Protein AF-A0A7T8HJ85-F1 (afdb_monomer)

Nearest PDB structures (foldseek):
  6ea4-assembly2_B  TM=9.125E-01  e=1.636E-05  Homo sapiens
  8sw1-assembly1_A  TM=9.032E-01  e=2.026E-05  Homo sapiens
  6ea4-assembly1_A  TM=9.152E-01  e=2.946E-05  Homo sapiens
  7sh0-assembly2_B  TM=9.091E-01  e=4.059E-05  Homo sapiens
  5mj6-assembly2_B  TM=8.905E-01  e=1.719E-04  Homo sapiens

Structure (mmCIF, N/CA/C/O backbone):
data_AF-A0A7T8HJ85-F1
#
_entry.id   AF-A0A7T8HJ85-F1
#
loop_
_atom_site.group_PDB
_atom_site.id
_atom_site.type_symbol
_atom_site.label_atom_id
_atom_site.label_alt_id
_atom_site.label_comp_id
_atom_site.label_asym_id
_atom_site.label_entity_id
_atom_site.label_seq_id
_atom_site.pdbx_PDB_ins_code
_atom_site.Cartn_x
_atom_site.Cartn_y
_atom_site.Cartn_z
_atom_site.occupancy
_atom_site.B_iso_or_equiv
_atom_site.auth_seq_id
_atom_site.auth_comp_id
_atom_site.auth_asym_id
_atom_site.auth_atom_id
_atom_site.pdbx_PDB_model_num
ATOM 1 N N . MET A 1 1 ? -28.925 7.266 -1.919 1.00 29.64 1 MET A N 1
ATOM 2 C CA . MET A 1 1 ? -28.363 8.496 -1.318 1.00 29.64 1 MET A CA 1
ATOM 3 C C . MET A 1 1 ? -28.698 9.655 -2.245 1.00 29.64 1 MET A C 1
ATOM 5 O O . MET A 1 1 ? -28.564 9.497 -3.452 1.00 29.64 1 MET A O 1
ATOM 9 N N . THR A 1 2 ? -29.260 10.729 -1.699 1.00 23.94 2 THR A N 1
ATOM 10 C CA . THR A 1 2 ? -30.048 11.740 -2.423 1.00 23.94 2 THR A CA 1
ATOM 11 C C . THR A 1 2 ? -29.195 12.643 -3.320 1.00 23.94 2 THR A C 1
ATOM 13 O O . THR A 1 2 ? -28.145 13.130 -2.911 1.00 23.94 2 THR A O 1
ATOM 16 N N . ILE A 1 3 ? -29.665 12.848 -4.554 1.00 38.41 3 ILE A N 1
ATOM 17 C CA . ILE A 1 3 ? -28.993 13.583 -5.632 1.00 38.41 3 ILE A CA 1
ATOM 18 C C . ILE A 1 3 ? -29.326 15.074 -5.521 1.00 38.41 3 ILE A C 1
ATOM 20 O O . ILE A 1 3 ? -30.497 15.445 -5.567 1.00 38.41 3 ILE A O 1
ATOM 24 N N . ASN A 1 4 ? -28.306 15.933 -5.452 1.00 29.78 4 ASN A N 1
ATOM 25 C CA . ASN A 1 4 ? -28.475 17.373 -5.638 1.00 29.78 4 ASN A CA 1
ATOM 26 C C . ASN A 1 4 ? -28.188 17.726 -7.109 1.00 29.78 4 ASN A C 1
ATOM 28 O O . ASN A 1 4 ? -27.043 17.915 -7.518 1.00 29.78 4 ASN A O 1
ATOM 32 N N . ASN A 1 5 ? -29.243 17.730 -7.925 1.00 40.91 5 ASN A N 1
ATOM 33 C CA . ASN A 1 5 ? -29.194 18.071 -9.344 1.00 40.91 5 ASN A CA 1
ATOM 34 C C . ASN A 1 5 ? -29.269 19.588 -9.516 1.00 40.91 5 ASN A C 1
ATOM 36 O O . ASN A 1 5 ? -30.355 20.143 -9.666 1.00 40.91 5 ASN A O 1
ATOM 40 N N . ASN A 1 6 ? -28.126 20.271 -9.551 1.00 38.78 6 ASN A N 1
ATOM 41 C CA . ASN A 1 6 ? -28.089 21.584 -10.184 1.00 38.78 6 ASN A CA 1
ATOM 42 C C . ASN A 1 6 ? -26.688 21.962 -10.666 1.00 38.78 6 ASN A C 1
ATOM 44 O O . ASN A 1 6 ? -25.830 22.329 -9.867 1.00 38.78 6 ASN A O 1
ATOM 48 N N . LYS A 1 7 ? -26.507 21.894 -11.994 1.00 36.78 7 LYS A N 1
ATOM 49 C CA . LYS A 1 7 ? -25.835 22.878 -12.871 1.00 36.78 7 LYS A CA 1
ATOM 50 C C . LYS A 1 7 ? -25.247 22.191 -14.110 1.00 36.7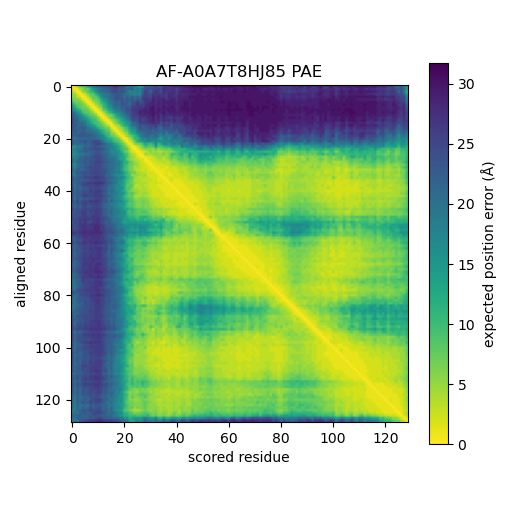8 7 LYS A C 1
ATOM 52 O O . LYS A 1 7 ? -24.082 21.815 -14.158 1.00 36.78 7 LYS A O 1
ATOM 57 N N . ARG A 1 8 ? -26.055 22.117 -15.172 1.00 43.53 8 ARG A N 1
ATOM 58 C CA . ARG A 1 8 ? -25.546 22.267 -16.543 1.00 43.53 8 ARG A CA 1
ATOM 59 C C . ARG A 1 8 ? -25.561 23.761 -16.857 1.00 43.53 8 ARG A C 1
ATOM 61 O O . ARG A 1 8 ? -26.641 24.341 -16.808 1.00 43.53 8 ARG A O 1
ATOM 68 N N . LYS A 1 9 ? -24.409 24.346 -17.206 1.00 36.19 9 LYS A N 1
ATOM 69 C CA . LYS A 1 9 ? -24.206 25.184 -18.408 1.00 36.19 9 LYS A CA 1
ATOM 70 C C . LYS A 1 9 ? -22.836 25.886 -18.411 1.00 36.19 9 LYS A C 1
ATOM 72 O O . LYS A 1 9 ? -22.441 26.486 -17.422 1.00 36.19 9 LYS A O 1
ATOM 77 N N . ASN A 1 10 ? -22.246 25.865 -19.610 1.00 29.30 10 ASN A N 1
ATOM 78 C CA . ASN A 1 10 ? -21.308 26.821 -20.213 1.00 29.30 10 ASN A CA 1
ATOM 79 C C . ASN A 1 10 ? -19.798 26.690 -19.935 1.00 29.30 10 ASN A C 1
ATOM 81 O O . ASN A 1 10 ? -19.301 27.070 -18.888 1.00 29.30 10 ASN A O 1
ATOM 85 N N . GLY A 1 11 ? -19.089 26.225 -20.976 1.00 33.66 11 GLY A N 1
ATOM 86 C CA . GLY A 1 11 ? -18.119 27.036 -21.727 1.00 33.66 11 GLY A CA 1
ATOM 87 C C . GLY A 1 11 ? -16.810 27.454 -21.049 1.00 33.66 11 GLY A C 1
ATOM 88 O O . GLY A 1 11 ? -16.814 28.270 -20.141 1.00 33.66 11 GLY A O 1
ATOM 89 N N . GLY A 1 12 ? -15.687 27.027 -21.639 1.00 32.06 12 GLY A N 1
ATOM 90 C CA . GLY A 1 12 ? -14.398 27.720 -21.518 1.00 32.06 12 GLY A CA 1
ATOM 91 C C . GLY A 1 12 ? -13.334 26.988 -20.697 1.00 32.06 12 GLY A C 1
ATOM 92 O O . GLY A 1 12 ? -13.484 26.792 -19.501 1.00 32.06 12 GLY A O 1
ATOM 93 N N . LYS A 1 13 ? -12.260 26.589 -21.394 1.00 45.84 13 LYS A N 1
ATOM 94 C CA . LYS A 1 13 ? -10.917 26.182 -20.925 1.00 45.84 13 LYS A CA 1
ATOM 95 C C . LYS A 1 13 ? -10.670 26.242 -19.407 1.00 45.84 13 LYS A C 1
ATOM 97 O O . LYS A 1 13 ? -10.492 27.337 -18.894 1.00 45.84 13 LYS A O 1
ATOM 102 N N . LEU A 1 14 ? -10.475 25.094 -18.744 1.00 36.72 14 LEU A N 1
ATOM 103 C CA . LEU A 1 14 ? -9.824 25.042 -17.424 1.00 36.72 14 LEU A CA 1
ATOM 104 C C . LEU A 1 14 ? -8.994 23.750 -17.230 1.00 36.72 14 LEU A C 1
ATOM 106 O O . LEU A 1 14 ? -9.535 22.649 -17.149 1.00 36.72 14 LEU A O 1
ATOM 110 N N . ASN A 1 15 ? -7.671 23.953 -17.207 1.00 34.47 15 ASN A N 1
ATOM 111 C CA . ASN A 1 15 ? -6.602 23.297 -16.437 1.00 34.47 15 ASN A CA 1
ATOM 112 C C . ASN A 1 15 ? -6.592 21.759 -16.311 1.00 34.47 15 ASN A C 1
ATOM 114 O O . ASN A 1 15 ? -7.282 21.159 -15.490 1.00 34.47 15 ASN A O 1
ATOM 118 N N . LEU A 1 16 ? -5.672 21.125 -17.054 1.00 38.50 16 LEU A N 1
ATOM 119 C CA . LEU A 1 16 ? -5.347 19.692 -16.964 1.00 38.50 16 LEU A CA 1
ATOM 120 C C . LEU A 1 16 ? -4.684 19.264 -15.630 1.00 38.50 16 LEU A C 1
ATOM 122 O O . LEU A 1 16 ? -4.481 18.069 -15.429 1.00 38.50 16 LEU A O 1
ATOM 126 N N . GLY A 1 17 ? -4.362 20.194 -14.724 1.00 39.16 17 GLY A N 1
ATOM 127 C CA . GLY A 1 17 ? -3.613 19.911 -13.490 1.00 39.16 17 GLY A CA 1
ATOM 128 C C . GLY A 1 17 ? -4.441 19.440 -12.286 1.00 39.16 17 GLY A C 1
ATOM 129 O O . GLY A 1 17 ? -3.901 18.782 -11.407 1.00 39.16 17 GLY A O 1
ATOM 130 N N . GLU A 1 18 ? -5.749 19.715 -12.237 1.00 34.38 18 GLU A N 1
ATOM 131 C CA . GLU A 1 18 ? -6.534 19.559 -10.992 1.00 34.38 18 GLU A CA 1
ATOM 132 C C . GLU A 1 18 ? -7.504 18.363 -10.993 1.00 34.38 18 GLU A C 1
ATOM 134 O O . GLU A 1 18 ? -8.115 18.040 -9.976 1.00 34.38 18 GLU A O 1
ATOM 139 N N . ARG A 1 19 ? -7.656 17.652 -12.119 1.00 34.09 19 ARG A N 1
ATOM 140 C CA . ARG A 1 19 ? -8.723 16.643 -12.282 1.00 34.09 19 ARG A CA 1
ATOM 141 C C . ARG A 1 19 ? -8.429 15.244 -11.736 1.00 34.09 19 ARG A C 1
ATOM 143 O O . ARG A 1 19 ? -9.341 14.423 -11.723 1.00 34.09 19 ARG A O 1
ATOM 150 N N . ARG A 1 20 ? -7.205 14.933 -11.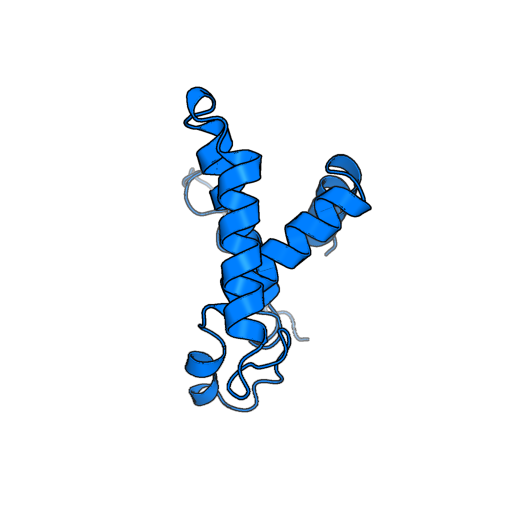297 1.00 38.84 20 ARG A N 1
ATOM 151 C CA . ARG A 1 20 ? -6.873 13.565 -10.840 1.00 38.84 20 ARG A CA 1
ATOM 152 C C . ARG A 1 20 ? -7.004 13.338 -9.337 1.00 38.84 20 ARG A C 1
ATOM 154 O O . ARG A 1 20 ? -7.191 12.197 -8.940 1.00 38.84 20 ARG A O 1
ATOM 161 N N . SER A 1 21 ? -6.979 14.394 -8.524 1.00 31.80 21 SER A N 1
ATOM 162 C CA . SER A 1 21 ? -6.997 14.251 -7.059 1.00 31.80 21 SER A CA 1
ATOM 163 C C . SER A 1 21 ? -8.396 13.990 -6.471 1.00 31.80 21 SER A C 1
ATOM 165 O O . SER A 1 21 ? -8.514 13.595 -5.319 1.00 31.80 21 SER A O 1
ATOM 167 N N . ASN A 1 22 ? -9.472 14.191 -7.246 1.00 47.06 22 ASN A N 1
ATOM 168 C CA . ASN A 1 22 ? -10.838 14.220 -6.701 1.00 47.06 22 ASN A CA 1
ATOM 169 C C . ASN A 1 22 ? -11.858 13.353 -7.467 1.00 47.06 22 ASN A C 1
ATOM 171 O O . ASN A 1 22 ? -13.050 13.649 -7.454 1.00 47.06 22 ASN A O 1
ATOM 175 N N . LEU A 1 23 ? -11.410 12.320 -8.195 1.00 57.06 23 LEU A N 1
ATOM 176 C CA . LEU A 1 23 ? -12.328 11.464 -8.964 1.00 57.06 23 LEU A CA 1
ATOM 177 C C . LEU A 1 23 ? -12.972 10.365 -8.103 1.00 57.06 23 LEU A C 1
ATOM 179 O O . LEU A 1 23 ? -14.123 10.006 -8.344 1.00 57.06 23 LEU A O 1
ATOM 183 N N . VAL A 1 24 ? -12.257 9.883 -7.080 1.00 53.16 24 VAL A N 1
ATOM 184 C CA . VAL A 1 24 ? -12.773 8.931 -6.089 1.00 53.16 24 VAL A CA 1
ATOM 185 C C . VAL A 1 24 ? -12.456 9.426 -4.684 1.00 53.16 24 VAL A C 1
ATOM 187 O O . VAL A 1 24 ? -11.349 9.288 -4.169 1.00 53.16 24 VAL A O 1
ATOM 190 N N . THR A 1 25 ? -13.458 10.032 -4.063 1.00 61.19 25 THR A N 1
ATOM 191 C CA . THR A 1 25 ? -13.471 10.299 -2.625 1.00 61.19 25 THR A CA 1
ATOM 192 C C . THR A 1 25 ? -14.070 9.067 -1.948 1.00 61.19 25 THR A C 1
ATOM 194 O O . THR A 1 25 ? -15.117 8.594 -2.407 1.00 61.19 25 THR A O 1
ATOM 197 N N . PRO A 1 26 ? -13.445 8.518 -0.892 1.00 65.00 26 PRO A N 1
ATOM 198 C CA . PRO A 1 26 ? -14.036 7.391 -0.201 1.00 65.00 26 PRO A CA 1
ATOM 199 C C . PRO A 1 26 ? -15.347 7.869 0.433 1.00 65.00 26 PRO A C 1
ATOM 201 O O . PRO A 1 26 ? -15.462 9.024 0.851 1.00 65.00 26 PRO A O 1
ATOM 204 N N . LYS A 1 27 ? -16.367 7.004 0.474 1.00 70.12 27 LYS A N 1
ATOM 205 C CA . LYS A 1 27 ? -17.675 7.371 1.052 1.00 70.12 27 LYS A CA 1
ATOM 206 C C . LYS A 1 27 ? -17.552 7.729 2.533 1.00 70.12 27 LYS A C 1
ATOM 208 O O . LYS A 1 27 ? -18.364 8.495 3.046 1.00 70.12 27 LYS A O 1
ATOM 213 N N . TRP A 1 28 ? -16.547 7.161 3.193 1.00 75.00 28 TRP A N 1
ATOM 214 C CA . TRP A 1 28 ? -16.230 7.387 4.588 1.00 75.00 28 TRP A CA 1
ATOM 215 C C . TRP A 1 28 ? -14.742 7.145 4.861 1.00 75.00 28 TRP A C 1
ATOM 217 O O . TRP A 1 28 ? -14.048 6.532 4.052 1.00 75.00 28 TRP A O 1
ATOM 227 N N . TRP A 1 29 ? -14.248 7.606 6.008 1.00 76.75 29 TRP A N 1
ATOM 228 C CA . TRP A 1 29 ? -12.831 7.530 6.387 1.00 76.75 29 TRP A CA 1
ATOM 229 C C . TRP A 1 29 ? -12.287 6.100 6.524 1.00 76.75 29 TRP A C 1
ATOM 231 O O . TRP A 1 29 ? -11.084 5.897 6.417 1.00 76.75 29 TRP A O 1
ATOM 241 N N . THR A 1 30 ? -13.162 5.105 6.664 1.00 74.31 30 THR A N 1
ATOM 242 C CA . THR A 1 30 ? -12.799 3.679 6.710 1.00 74.31 30 THR A CA 1
ATOM 243 C C . THR A 1 30 ? -12.045 3.198 5.470 1.00 74.31 30 THR A C 1
ATOM 245 O O . THR A 1 30 ? -11.145 2.370 5.585 1.00 74.31 30 THR A O 1
ATOM 248 N N . ASP A 1 31 ? -12.337 3.768 4.298 1.00 77.56 31 ASP A N 1
ATOM 249 C CA . ASP A 1 31 ? -11.682 3.400 3.036 1.00 77.56 31 ASP A CA 1
ATOM 250 C C . ASP A 1 31 ? -10.516 4.341 2.674 1.00 77.56 31 ASP A C 1
ATOM 252 O O . ASP A 1 31 ? -10.025 4.336 1.542 1.00 77.56 31 ASP A O 1
ATOM 256 N N . LEU A 1 32 ? -10.048 5.173 3.615 1.00 80.81 32 LEU A N 1
ATOM 257 C CA . LEU A 1 32 ? -8.968 6.138 3.378 1.00 80.81 32 LEU A CA 1
ATOM 258 C C . LEU A 1 32 ? -7.685 5.464 2.868 1.00 80.81 32 LEU A C 1
ATOM 260 O O . LEU A 1 32 ? -7.005 6.012 1.995 1.00 80.81 32 LEU A O 1
ATOM 264 N N . TRP A 1 33 ? -7.377 4.272 3.382 1.00 80.69 33 TRP A N 1
ATOM 265 C CA . TRP A 1 33 ? -6.188 3.502 3.020 1.00 80.69 33 TRP A CA 1
ATOM 266 C C . TRP A 1 33 ? -6.132 3.162 1.525 1.00 80.69 33 TRP A C 1
ATOM 268 O O . TRP A 1 33 ? -5.043 3.087 0.965 1.00 80.69 33 TRP A O 1
ATOM 278 N N . VAL A 1 34 ? -7.280 3.015 0.850 1.00 82.12 34 VAL A N 1
ATOM 279 C CA . VAL A 1 34 ? -7.324 2.748 -0.596 1.00 82.12 34 VAL A CA 1
ATOM 280 C C . VAL A 1 34 ? -6.744 3.937 -1.348 1.00 82.12 34 VAL A C 1
ATOM 282 O O . VAL A 1 34 ? -5.885 3.774 -2.208 1.00 82.12 34 VAL A O 1
ATOM 285 N N . ASN A 1 35 ? -7.146 5.150 -0.974 1.00 81.12 35 ASN A N 1
ATOM 286 C CA . ASN A 1 35 ? -6.649 6.363 -1.608 1.00 81.12 35 ASN A CA 1
ATOM 287 C C . ASN A 1 35 ? -5.185 6.641 -1.257 1.00 81.12 35 ASN A C 1
ATOM 289 O O . ASN A 1 35 ? -4.400 6.995 -2.136 1.00 81.12 35 ASN A O 1
ATOM 293 N N . LYS A 1 36 ? -4.808 6.494 0.018 1.00 82.38 36 LYS A N 1
ATOM 294 C CA . LYS A 1 36 ? -3.444 6.782 0.482 1.00 82.38 36 LYS A CA 1
ATOM 295 C C . LYS A 1 36 ? -2.443 5.728 0.024 1.00 82.38 36 LYS A C 1
ATOM 297 O O . LYS A 1 36 ? -1.432 6.083 -0.574 1.00 82.38 36 LYS A O 1
ATOM 302 N N . GLY A 1 37 ? -2.770 4.452 0.193 1.00 83.94 37 GLY A N 1
ATOM 303 C CA . GLY A 1 37 ? -1.976 3.336 -0.307 1.00 83.94 37 GLY A CA 1
ATOM 304 C C . GLY A 1 37 ? -1.820 3.368 -1.827 1.00 83.94 37 GLY A C 1
ATOM 305 O O . GLY A 1 37 ? -0.721 3.137 -2.327 1.00 83.94 37 GLY A O 1
ATOM 306 N N . PHE A 1 38 ? -2.876 3.715 -2.578 1.00 85.00 38 PHE A N 1
ATOM 307 C CA . PHE A 1 38 ? -2.777 3.842 -4.035 1.00 85.00 38 PHE A CA 1
ATOM 308 C C . PHE A 1 38 ? -1.904 5.024 -4.462 1.00 85.00 38 PHE A C 1
ATOM 310 O O . PHE A 1 38 ? -1.099 4.879 -5.380 1.00 85.00 38 PHE A O 1
ATOM 317 N N . ALA A 1 39 ? -2.015 6.172 -3.787 1.00 86.00 39 ALA A N 1
ATOM 318 C CA . ALA A 1 39 ? -1.149 7.318 -4.051 1.00 86.00 39 ALA A CA 1
ATOM 319 C C . ALA A 1 39 ? 0.330 6.968 -3.825 1.00 86.00 39 ALA A C 1
ATOM 321 O O . ALA A 1 39 ? 1.139 7.206 -4.718 1.00 86.00 39 ALA A O 1
ATOM 322 N N . SER A 1 40 ? 0.663 6.329 -2.699 1.00 85.19 40 SER A N 1
ATOM 323 C CA . SER A 1 40 ? 2.028 5.866 -2.419 1.00 85.19 40 SER A CA 1
ATOM 324 C C . SER A 1 40 ? 2.510 4.826 -3.431 1.00 85.19 40 SER A C 1
ATOM 326 O O . SER A 1 40 ? 3.636 4.905 -3.905 1.00 85.19 40 SER A O 1
ATOM 328 N N . PHE A 1 41 ? 1.656 3.888 -3.847 1.00 85.62 41 PHE A N 1
ATOM 329 C CA . PHE A 1 41 ? 2.011 2.931 -4.898 1.00 85.62 41 PHE A CA 1
ATOM 330 C C . PHE A 1 41 ? 2.352 3.621 -6.230 1.00 85.62 41 PHE A C 1
ATOM 332 O O . PHE A 1 41 ? 3.358 3.295 -6.859 1.00 85.62 41 PHE A O 1
ATOM 339 N N . VAL A 1 42 ? 1.542 4.593 -6.658 1.00 86.06 42 VAL A N 1
ATOM 340 C CA . VAL A 1 42 ? 1.793 5.357 -7.890 1.00 86.06 42 VAL A CA 1
ATOM 341 C C . VAL A 1 42 ? 3.025 6.253 -7.760 1.00 86.06 42 VAL A C 1
ATOM 343 O O . VAL A 1 42 ? 3.746 6.410 -8.741 1.00 86.06 42 VAL A O 1
ATOM 346 N N . GLU A 1 43 ? 3.300 6.805 -6.579 1.00 85.44 43 GLU A N 1
ATOM 347 C CA . GLU A 1 43 ? 4.528 7.555 -6.295 1.00 85.44 43 GLU A CA 1
ATOM 348 C C . GLU A 1 43 ? 5.770 6.698 -6.561 1.00 85.44 43 GLU A C 1
ATOM 350 O O . GLU A 1 43 ? 6.658 7.128 -7.295 1.00 85.44 43 GLU A O 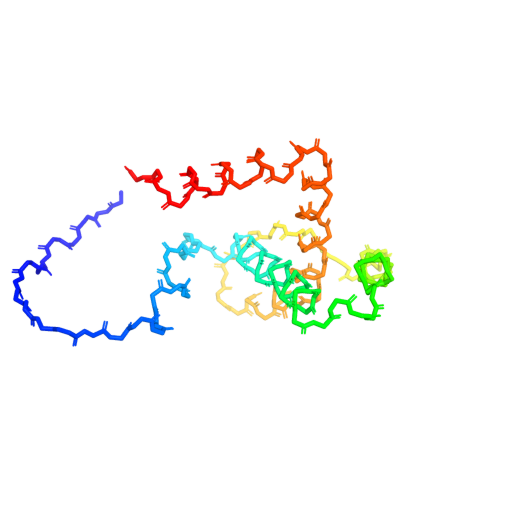1
ATOM 355 N N . TYR A 1 44 ? 5.799 5.456 -6.068 1.00 81.50 44 TYR A N 1
ATOM 356 C CA . TYR A 1 44 ? 6.924 4.542 -6.293 1.00 81.50 44 TYR A CA 1
ATOM 357 C C . TYR A 1 44 ? 7.117 4.202 -7.772 1.00 81.50 44 TYR A C 1
ATOM 359 O O . TYR A 1 44 ? 8.243 4.224 -8.267 1.00 81.50 44 TYR A O 1
ATOM 367 N N . LEU A 1 45 ? 6.022 3.981 -8.504 1.00 83.44 45 LEU A N 1
ATOM 368 C CA . LEU A 1 45 ? 6.078 3.820 -9.960 1.00 83.44 45 LEU A CA 1
ATOM 369 C C . LEU A 1 45 ? 6.567 5.093 -10.660 1.00 83.44 45 LEU A C 1
ATOM 371 O O . LEU A 1 45 ? 7.257 5.020 -11.674 1.00 83.44 45 LEU A O 1
ATOM 375 N N . GLY A 1 46 ? 6.202 6.265 -10.146 1.00 84.94 46 GLY A N 1
ATOM 376 C CA . GLY A 1 46 ? 6.650 7.552 -10.662 1.00 84.94 46 GLY A CA 1
ATOM 377 C C . GLY A 1 46 ? 8.159 7.728 -10.525 1.00 84.94 46 GLY A C 1
ATOM 378 O O . GLY A 1 46 ? 8.806 8.100 -11.500 1.00 84.94 46 GLY A O 1
ATOM 379 N N . VAL A 1 47 ? 8.720 7.406 -9.356 1.00 82.69 47 VAL A N 1
ATOM 380 C CA . VAL A 1 47 ? 10.171 7.450 -9.104 1.00 82.69 47 VAL A CA 1
ATOM 381 C C . VAL A 1 47 ? 10.918 6.509 -10.046 1.00 82.69 47 VAL A C 1
ATOM 383 O O . VAL A 1 47 ? 11.900 6.916 -10.660 1.00 82.69 47 VAL A O 1
ATOM 386 N N . GLU A 1 48 ? 10.416 5.286 -10.223 1.00 80.50 48 GLU A N 1
ATOM 387 C CA . GLU A 1 48 ? 10.981 4.312 -11.161 1.00 80.50 48 GLU A CA 1
ATOM 388 C C . GLU A 1 48 ? 11.007 4.837 -12.606 1.00 80.50 48 GLU A C 1
ATOM 390 O O . GLU A 1 48 ? 12.014 4.706 -13.295 1.00 80.50 48 GLU A O 1
ATOM 395 N N . ASN A 1 49 ? 9.920 5.465 -13.067 1.00 83.69 49 ASN A N 1
ATOM 396 C CA . ASN A 1 49 ? 9.850 6.014 -14.425 1.00 83.69 49 ASN A CA 1
ATOM 397 C C . ASN A 1 49 ? 10.684 7.289 -14.601 1.00 83.69 49 ASN A C 1
ATOM 399 O O . ASN A 1 49 ? 11.136 7.571 -15.708 1.00 83.69 49 ASN A O 1
ATOM 403 N N . ALA A 1 50 ? 10.843 8.083 -13.542 1.00 85.81 50 ALA A N 1
ATOM 404 C CA . ALA A 1 50 ? 11.595 9.328 -13.592 1.00 85.81 50 ALA A CA 1
ATOM 405 C C . ALA A 1 50 ? 13.108 9.089 -13.611 1.00 85.81 50 ALA A C 1
ATOM 407 O O . ALA A 1 50 ? 13.824 9.873 -14.230 1.00 85.81 50 ALA A O 1
ATOM 408 N N . VAL A 1 51 ? 13.580 8.041 -12.926 1.00 83.88 51 VAL A N 1
ATOM 409 C CA . VAL A 1 51 ? 15.012 7.773 -12.741 1.00 83.88 51 VAL A CA 1
ATOM 410 C C . VAL A 1 51 ? 15.325 6.268 -12.881 1.00 83.88 51 VAL A C 1
ATOM 412 O O . VAL A 1 51 ? 15.716 5.610 -11.908 1.00 83.88 51 VAL A O 1
ATOM 415 N N . PRO A 1 52 ? 15.106 5.682 -14.076 1.00 77.94 52 PRO A N 1
ATOM 416 C CA . PRO A 1 52 ? 15.226 4.240 -14.311 1.00 77.94 52 PRO A CA 1
ATOM 417 C C . PRO A 1 52 ? 16.642 3.683 -14.083 1.00 77.94 52 PRO A C 1
ATOM 419 O O . PRO A 1 52 ? 16.794 2.498 -13.789 1.00 77.94 52 PRO A O 1
ATOM 422 N N . GLU A 1 53 ? 17.676 4.519 -14.172 1.00 79.69 53 GLU A N 1
ATOM 423 C CA . GLU A 1 53 ? 19.086 4.157 -13.993 1.00 79.69 53 GLU A CA 1
ATOM 424 C C . GLU A 1 53 ? 19.433 3.647 -12.590 1.00 79.69 53 GLU A C 1
ATOM 426 O O . GLU A 1 53 ? 20.400 2.905 -12.426 1.00 79.69 53 GLU A O 1
ATOM 431 N N . PHE A 1 54 ? 18.650 4.010 -11.570 1.00 74.19 54 PHE A N 1
ATOM 432 C CA . PHE A 1 54 ? 18.906 3.547 -10.208 1.00 74.19 54 PHE A CA 1
ATOM 433 C C . PHE A 1 54 ? 18.351 2.144 -9.933 1.00 74.19 54 PHE A C 1
ATOM 435 O O . PHE A 1 54 ? 18.618 1.604 -8.861 1.00 74.19 54 PHE A O 1
ATOM 442 N N . HIS A 1 55 ? 17.576 1.555 -10.856 1.00 72.19 55 HIS A N 1
ATOM 443 C CA . HIS A 1 55 ? 16.986 0.216 -10.713 1.00 72.19 55 HIS A CA 1
ATOM 444 C C . HIS A 1 55 ? 16.318 -0.015 -9.340 1.00 72.19 55 HIS A C 1
ATOM 446 O O . HIS A 1 55 ? 16.366 -1.103 -8.769 1.00 72.19 55 HIS A O 1
ATOM 452 N N . LEU A 1 56 ? 15.682 1.031 -8.795 1.00 75.56 56 LEU A N 1
ATOM 453 C CA . LEU A 1 56 ? 15.198 1.050 -7.409 1.00 75.56 56 LEU A CA 1
ATOM 454 C C . LEU A 1 56 ? 13.968 0.182 -7.177 1.00 75.56 56 LEU A C 1
ATOM 456 O O . LEU A 1 56 ? 13.582 0.025 -6.023 1.00 75.56 56 LEU A O 1
ATOM 460 N N . GLN A 1 57 ? 13.341 -0.350 -8.230 1.00 71.88 57 GLN A N 1
ATOM 461 C CA . GLN A 1 57 ? 12.049 -1.033 -8.144 1.00 71.88 57 GLN A CA 1
ATOM 462 C C . GLN A 1 57 ? 12.029 -2.075 -7.018 1.00 71.88 57 GLN A C 1
ATOM 464 O O . GLN A 1 57 ? 11.154 -2.041 -6.151 1.00 71.88 57 GLN A O 1
ATOM 469 N N . ASP A 1 58 ? 13.017 -2.967 -7.002 1.00 75.19 58 ASP A N 1
ATOM 470 C CA . ASP A 1 58 ? 13.051 -4.069 -6.044 1.00 75.19 58 ASP A CA 1
ATOM 471 C C . ASP A 1 58 ? 13.560 -3.614 -4.676 1.00 75.19 58 ASP A C 1
ATOM 473 O O . ASP A 1 58 ? 12.967 -3.950 -3.652 1.00 75.19 58 ASP A O 1
ATOM 477 N N . SER A 1 59 ? 14.608 -2.788 -4.634 1.00 81.94 59 SER A N 1
ATOM 478 C CA . SER A 1 59 ? 15.195 -2.316 -3.375 1.00 81.94 59 SER 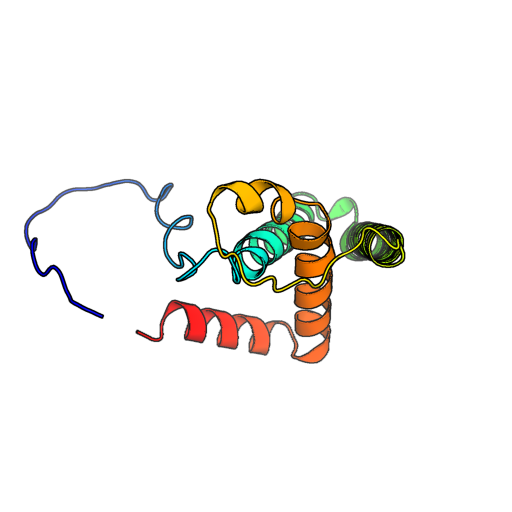A CA 1
ATOM 479 C C . SER A 1 59 ? 14.252 -1.409 -2.584 1.00 81.94 59 SER A C 1
ATOM 481 O O . SER A 1 59 ? 14.099 -1.586 -1.375 1.00 81.94 59 SER A O 1
ATOM 483 N N . LEU A 1 60 ? 13.588 -0.465 -3.256 1.00 79.12 60 LEU A N 1
ATOM 484 C CA . LEU A 1 60 ? 12.624 0.443 -2.639 1.00 79.12 60 LEU A CA 1
ATOM 485 C C . LEU A 1 60 ? 11.425 -0.345 -2.110 1.00 79.12 60 LEU A C 1
ATOM 487 O O . LEU A 1 60 ? 10.993 -0.127 -0.979 1.00 79.12 60 LEU A O 1
ATOM 491 N N . PHE A 1 61 ? 10.932 -1.308 -2.891 1.00 79.06 61 PHE A N 1
ATOM 492 C CA . PHE A 1 61 ? 9.805 -2.134 -2.482 1.00 79.06 61 PHE A CA 1
ATOM 493 C C . PHE A 1 61 ? 10.129 -3.020 -1.276 1.00 79.06 61 PHE A C 1
ATOM 495 O O . PHE A 1 61 ? 9.370 -3.024 -0.307 1.00 79.06 61 PHE A O 1
ATOM 502 N N . ILE A 1 62 ? 11.270 -3.717 -1.293 1.00 84.25 62 ILE A N 1
ATOM 503 C CA . ILE A 1 62 ? 11.734 -4.527 -0.157 1.00 84.25 62 ILE A CA 1
ATOM 504 C C . ILE A 1 62 ? 11.843 -3.660 1.099 1.00 84.25 62 ILE A C 1
ATOM 506 O O . ILE A 1 62 ? 11.408 -4.072 2.175 1.00 84.25 62 ILE A O 1
ATOM 510 N N . TRP A 1 63 ? 12.378 -2.446 0.968 1.00 85.38 63 TRP A N 1
ATOM 511 C CA . TRP A 1 63 ? 12.506 -1.519 2.086 1.00 85.38 63 TRP A CA 1
ATOM 512 C C . TRP A 1 63 ? 11.144 -1.103 2.662 1.00 85.38 63 TRP A C 1
ATOM 514 O O . TRP A 1 63 ? 10.937 -1.204 3.872 1.00 85.38 63 TRP A O 1
ATOM 524 N N . ILE A 1 64 ? 10.186 -0.712 1.814 1.00 82.81 64 ILE A N 1
ATOM 525 C CA . ILE A 1 64 ? 8.834 -0.317 2.246 1.00 82.81 64 ILE A CA 1
ATOM 526 C C . ILE A 1 64 ? 8.092 -1.490 2.885 1.00 82.81 64 ILE A C 1
ATOM 528 O O . ILE A 1 64 ? 7.481 -1.318 3.941 1.00 82.81 64 ILE A O 1
ATOM 532 N N . CYS A 1 65 ? 8.162 -2.682 2.287 1.00 86.81 65 CYS A N 1
ATOM 533 C CA . CYS A 1 65 ? 7.542 -3.877 2.851 1.00 86.81 65 CYS A CA 1
ATOM 534 C C . CYS A 1 65 ? 8.137 -4.237 4.209 1.00 86.81 65 CYS A C 1
ATOM 536 O O . CYS A 1 65 ? 7.380 -4.455 5.150 1.00 86.81 65 CYS A O 1
ATOM 538 N N . ASN A 1 66 ? 9.463 -4.243 4.350 1.00 88.75 66 ASN A N 1
ATOM 539 C CA . ASN A 1 66 ? 10.107 -4.546 5.628 1.00 88.75 66 ASN A CA 1
ATOM 540 C C . ASN A 1 66 ? 9.745 -3.528 6.711 1.00 88.75 66 ASN A C 1
ATOM 542 O O . ASN A 1 66 ? 9.436 -3.916 7.836 1.00 88.75 66 ASN A O 1
ATOM 546 N N . MET A 1 67 ? 9.719 -2.234 6.380 1.00 87.69 67 MET A N 1
ATOM 547 C CA . MET A 1 67 ? 9.247 -1.215 7.318 1.00 87.69 67 MET A CA 1
ATOM 548 C C . MET A 1 67 ? 7.783 -1.423 7.700 1.00 87.69 67 MET A C 1
ATOM 550 O O . MET A 1 67 ? 7.442 -1.331 8.876 1.00 87.69 67 MET A O 1
ATOM 554 N N . SER A 1 68 ? 6.922 -1.718 6.722 1.00 88.00 68 SER A N 1
ATOM 555 C CA . SER A 1 68 ? 5.507 -1.976 6.975 1.00 88.00 68 SER A CA 1
ATOM 556 C C . SER A 1 68 ? 5.313 -3.183 7.885 1.00 88.00 68 SER A C 1
ATOM 558 O O . SER A 1 68 ? 4.507 -3.101 8.801 1.00 88.00 68 SER A O 1
ATOM 560 N N . LEU A 1 69 ? 6.037 -4.279 7.654 1.00 90.38 69 LEU A N 1
ATOM 561 C CA . LEU A 1 69 ? 5.979 -5.477 8.492 1.00 90.38 69 LEU A CA 1
ATOM 562 C C . LEU A 1 69 ? 6.482 -5.194 9.911 1.00 90.38 69 LEU A C 1
ATOM 564 O O . LEU A 1 69 ? 5.886 -5.667 10.871 1.00 90.38 69 LEU A O 1
ATOM 568 N N . GLY A 1 70 ? 7.540 -4.390 10.052 1.00 90.69 70 GLY A N 1
ATOM 569 C CA . GLY A 1 70 ? 8.070 -3.996 11.357 1.00 90.69 70 GLY A CA 1
ATOM 570 C C . GLY A 1 70 ? 7.084 -3.171 12.184 1.00 90.69 70 GLY A C 1
ATOM 571 O O . GLY A 1 70 ? 6.949 -3.408 13.379 1.00 90.69 70 GLY A O 1
ATOM 572 N N . ILE A 1 71 ? 6.368 -2.234 11.554 1.00 86.44 71 ILE A N 1
ATOM 573 C CA . ILE A 1 71 ? 5.317 -1.447 12.219 1.00 86.44 71 ILE A CA 1
ATOM 574 C C . ILE A 1 71 ? 4.108 -2.332 12.530 1.00 86.44 71 ILE A C 1
ATOM 576 O O . ILE A 1 71 ? 3.546 -2.241 13.617 1.00 86.44 71 ILE A O 1
ATOM 580 N N . ASP A 1 72 ? 3.739 -3.212 11.599 1.00 89.62 72 ASP A N 1
ATOM 581 C CA . ASP A 1 72 ? 2.570 -4.077 11.741 1.00 89.62 72 ASP A CA 1
ATOM 582 C C . ASP A 1 72 ? 2.737 -5.163 12.814 1.00 89.62 72 ASP A C 1
ATOM 584 O O . ASP A 1 72 ? 1.750 -5.679 13.329 1.00 89.62 72 ASP A O 1
ATOM 588 N N . ALA A 1 73 ? 3.980 -5.494 13.169 1.00 92.31 73 ALA A N 1
ATOM 589 C CA . ALA A 1 73 ? 4.310 -6.438 14.232 1.00 92.31 73 ALA A CA 1
ATOM 590 C C . ALA A 1 73 ? 4.219 -5.840 15.650 1.00 92.31 73 ALA A C 1
ATOM 592 O O . ALA A 1 73 ? 4.339 -6.580 16.627 1.00 92.31 73 ALA A O 1
ATOM 593 N N . LEU A 1 74 ? 4.045 -4.521 15.789 1.00 90.00 74 LEU A N 1
ATOM 594 C CA . LEU A 1 74 ? 3.900 -3.869 17.092 1.00 90.00 74 LEU A CA 1
ATOM 595 C C . LEU A 1 74 ? 2.493 -4.090 17.658 1.00 90.00 74 LEU A C 1
ATOM 597 O O . LEU A 1 74 ? 1.510 -4.082 16.925 1.00 90.00 74 LEU A O 1
ATOM 601 N N . GLU A 1 75 ? 2.374 -4.190 18.983 1.00 88.25 75 GLU A N 1
ATOM 602 C CA . GLU A 1 75 ? 1.067 -4.270 19.661 1.00 88.25 75 GLU A CA 1
ATOM 603 C C . GLU A 1 75 ? 0.221 -3.003 19.444 1.00 88.25 75 GLU A C 1
ATOM 605 O O . GL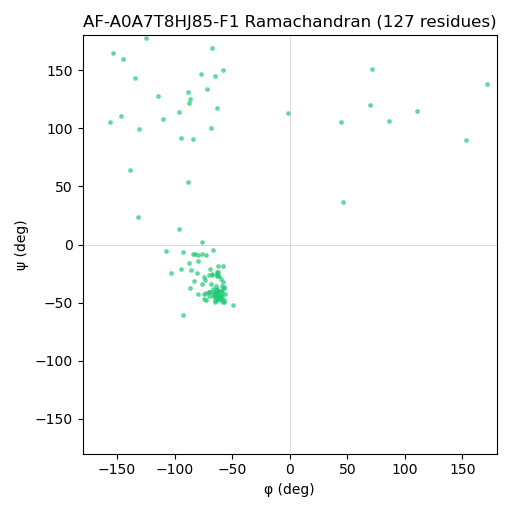U A 1 75 ? -1.002 -3.061 19.411 1.00 88.25 75 GLU A O 1
ATOM 610 N N . SER A 1 76 ? 0.883 -1.864 19.218 1.00 84.94 76 SER A N 1
ATOM 611 C CA . SER A 1 76 ? 0.249 -0.597 18.850 1.00 84.94 76 SER A CA 1
ATOM 612 C C . SER A 1 76 ? -0.201 -0.530 17.385 1.00 84.94 76 SER A C 1
ATOM 614 O O . SER A 1 76 ? -0.615 0.538 16.937 1.00 84.94 76 SER A O 1
ATOM 616 N N . SER A 1 77 ? -0.031 -1.606 16.609 1.00 87.69 77 SER A N 1
ATOM 617 C CA . SER A 1 77 ? -0.518 -1.677 15.232 1.00 87.69 77 SER A CA 1
ATOM 618 C C . SER A 1 77 ? -2.047 -1.698 15.199 1.00 87.69 77 SER A C 1
ATOM 620 O O . SER A 1 77 ? -2.727 -1.881 16.210 1.00 87.69 77 SER A O 1
ATOM 622 N N . HIS A 1 78 ? -2.604 -1.537 14.005 1.00 87.06 78 HIS A N 1
ATOM 623 C CA . HIS A 1 78 ? -4.031 -1.622 13.781 1.00 87.06 78 HIS A CA 1
ATOM 624 C C . HIS A 1 78 ? -4.372 -2.246 12.416 1.00 87.06 78 HIS A C 1
ATOM 626 O O . HIS A 1 78 ? -3.556 -2.261 11.484 1.00 87.06 78 HIS A O 1
ATOM 632 N N . PRO A 1 79 ? -5.602 -2.768 12.247 1.00 86.50 79 PRO A N 1
ATOM 633 C CA . PRO A 1 79 ? -6.089 -3.214 10.947 1.00 86.50 79 PRO A CA 1
ATOM 634 C C . PRO A 1 79 ? -6.062 -2.082 9.917 1.00 86.50 79 PRO A C 1
ATOM 636 O O . PRO A 1 79 ? -6.253 -0.919 10.253 1.00 86.50 79 PRO A O 1
ATOM 639 N N . ILE A 1 80 ? -5.880 -2.414 8.637 1.00 84.19 80 ILE A N 1
ATOM 640 C CA . ILE A 1 80 ? -5.822 -1.391 7.578 1.00 84.19 80 ILE A CA 1
ATOM 641 C C . ILE A 1 80 ? -7.179 -0.713 7.313 1.00 84.19 80 ILE A C 1
ATOM 643 O O . ILE A 1 80 ? -7.238 0.421 6.853 1.00 84.19 80 ILE A O 1
ATOM 647 N N . SER A 1 81 ? -8.272 -1.416 7.610 1.00 83.94 81 SER A N 1
ATOM 648 C CA . SER A 1 81 ? -9.640 -0.916 7.492 1.00 83.94 81 SER A CA 1
ATOM 649 C C . SER A 1 81 ? -10.211 -0.732 8.891 1.00 83.94 81 SER A C 1
ATOM 651 O O . SER A 1 81 ? -10.514 -1.721 9.561 1.00 83.94 81 SER A O 1
ATOM 653 N N . ILE A 1 82 ? -10.372 0.521 9.318 1.00 81.56 82 ILE A N 1
ATOM 654 C CA . ILE A 1 82 ? -10.896 0.870 10.645 1.00 81.56 82 ILE A CA 1
ATOM 655 C C . ILE A 1 82 ? -12.247 1.583 10.503 1.00 81.56 82 ILE A C 1
ATOM 657 O O . ILE A 1 82 ? -12.354 2.568 9.764 1.00 81.56 82 ILE A O 1
ATOM 661 N N . PRO A 1 83 ? -13.304 1.124 11.196 1.00 81.19 83 PRO A N 1
ATOM 662 C CA . PRO A 1 83 ? -14.536 1.890 11.326 1.00 81.19 83 PRO A CA 1
ATOM 663 C C . PRO A 1 83 ? -14.252 3.195 12.075 1.00 81.19 83 PRO A C 1
ATOM 665 O O . PRO A 1 83 ? -13.853 3.157 13.231 1.00 81.19 83 PRO A O 1
ATOM 668 N N . VAL A 1 84 ? -14.460 4.340 11.424 1.00 78.56 84 VAL A N 1
ATOM 669 C CA . VAL A 1 84 ? -14.308 5.654 12.068 1.00 78.56 84 VAL A CA 1
ATOM 670 C C . VAL A 1 84 ? -15.679 6.115 12.537 1.00 78.56 84 VAL A C 1
ATOM 672 O O . VAL A 1 84 ? -16.563 6.348 11.711 1.00 78.56 84 VAL A O 1
ATOM 675 N N . GLY A 1 85 ? -15.876 6.221 13.847 1.00 78.50 85 GLY A N 1
ATOM 676 C CA . GLY A 1 85 ? -17.138 6.665 14.439 1.00 78.50 85 GLY A CA 1
ATOM 677 C C . GLY A 1 85 ? -17.217 8.184 14.547 1.00 78.50 85 GLY A C 1
ATOM 678 O O . GLY A 1 85 ? -18.273 8.773 14.302 1.00 78.50 85 GLY A O 1
ATOM 679 N N . HIS A 1 86 ? -16.089 8.824 14.863 1.00 78.06 86 HIS A N 1
ATOM 680 C CA . HIS A 1 86 ? -16.012 10.261 15.098 1.00 78.06 86 HIS A CA 1
ATOM 681 C C . HIS A 1 86 ? -14.807 10.907 14.382 1.00 78.06 86 HIS A C 1
ATOM 683 O O . HIS A 1 86 ? -13.726 10.322 14.346 1.00 78.06 86 HIS A O 1
ATOM 689 N N . PRO A 1 87 ? -14.923 12.141 13.845 1.00 76.19 87 PRO A N 1
ATOM 690 C CA . PRO A 1 87 ? -13.830 12.804 13.120 1.00 76.19 87 PRO A CA 1
ATOM 691 C C . PRO A 1 87 ? -12.516 12.996 13.897 1.00 76.19 87 PRO A C 1
ATOM 693 O O . PRO A 1 87 ? -11.478 13.228 13.287 1.00 76.19 87 PRO A O 1
ATOM 696 N N . SER A 1 88 ? -12.526 12.916 15.228 1.00 78.19 88 SER A N 1
ATOM 697 C CA . SER A 1 88 ? -11.299 12.995 16.039 1.00 78.19 88 SER A CA 1
ATOM 698 C C . SER A 1 88 ? -10.374 11.788 15.855 1.00 78.19 88 SER A C 1
ATOM 700 O O . SER A 1 88 ? -9.165 11.932 16.000 1.00 78.19 88 SER A O 1
ATOM 702 N N . GLU A 1 89 ? -10.930 10.632 15.485 1.00 74.00 89 GLU A N 1
ATOM 703 C CA . GLU A 1 89 ? -10.203 9.375 15.242 1.00 74.00 89 GLU A CA 1
ATOM 704 C C . GLU A 1 89 ? -9.466 9.392 13.891 1.00 74.00 89 GLU A C 1
ATOM 706 O O . GLU A 1 89 ? -8.666 8.513 13.589 1.00 74.00 89 GLU A O 1
ATOM 711 N N . ILE A 1 90 ? -9.695 10.418 13.061 1.00 75.12 90 ILE A N 1
ATOM 712 C CA . ILE A 1 90 ? -9.056 10.541 11.747 1.00 75.12 90 ILE A CA 1
ATOM 713 C C . ILE A 1 90 ? -7.527 10.568 11.885 1.00 75.12 90 ILE A C 1
ATOM 715 O O . ILE A 1 90 ? -6.832 9.950 11.089 1.00 75.12 90 ILE A O 1
ATOM 719 N N . ASN A 1 91 ? -6.979 11.232 12.904 1.00 75.88 91 ASN A N 1
ATOM 720 C CA . ASN A 1 91 ? -5.524 11.297 13.076 1.00 75.88 91 ASN A CA 1
ATOM 721 C C . ASN A 1 91 ? -4.889 9.921 13.332 1.00 75.88 91 ASN A C 1
ATOM 723 O O . ASN A 1 91 ? -3.726 9.730 12.989 1.00 75.88 91 ASN A O 1
ATOM 727 N N . GLU A 1 92 ? -5.645 8.969 13.880 1.00 73.38 92 GLU A N 1
ATOM 728 C CA . GLU A 1 92 ? -5.164 7.614 14.170 1.00 73.38 92 GLU A CA 1
ATOM 729 C C . GLU A 1 92 ? -5.025 6.773 12.897 1.00 73.38 92 GLU A C 1
ATOM 731 O O . GLU A 1 92 ? -4.149 5.923 12.819 1.00 73.38 92 GLU A O 1
ATOM 736 N N . ILE A 1 93 ? -5.824 7.064 11.865 1.00 75.38 93 ILE A N 1
ATOM 737 C CA . ILE A 1 93 ? -5.746 6.396 10.556 1.00 75.38 93 ILE A CA 1
ATOM 738 C C . ILE A 1 93 ? -4.841 7.133 9.553 1.00 75.38 93 ILE A C 1
ATOM 740 O O . ILE A 1 93 ? -4.601 6.651 8.448 1.00 75.38 93 ILE A O 1
ATOM 744 N N . PHE A 1 94 ? -4.344 8.327 9.887 1.00 75.94 94 PHE A N 1
ATOM 745 C CA . PHE A 1 94 ? -3.394 9.085 9.060 1.00 75.94 94 PHE A CA 1
ATOM 746 C C . PHE A 1 94 ? -1.947 8.702 9.390 1.00 75.94 94 PHE A C 1
ATOM 748 O O . PHE A 1 94 ? -1.095 9.540 9.683 1.00 75.94 94 PHE A O 1
ATOM 755 N N . ASP A 1 95 ? -1.666 7.410 9.326 1.00 78.31 95 ASP A N 1
ATOM 756 C CA . ASP A 1 95 ? -0.473 6.817 9.904 1.00 78.31 95 ASP A CA 1
ATOM 757 C C . ASP A 1 95 ? 0.344 6.024 8.864 1.00 78.31 95 ASP A C 1
ATOM 759 O O . ASP A 1 95 ? -0.023 5.902 7.695 1.00 78.31 95 ASP A O 1
ATOM 763 N N . LYS A 1 96 ? 1.489 5.469 9.268 1.00 78.25 96 LYS A N 1
ATOM 764 C CA . LYS A 1 96 ? 2.346 4.714 8.342 1.00 78.25 96 LYS A CA 1
ATOM 765 C C . LYS A 1 96 ? 1.702 3.407 7.871 1.00 78.25 96 LYS A C 1
ATOM 767 O O . LYS A 1 96 ? 2.030 2.964 6.772 1.00 78.25 96 LYS A O 1
ATOM 772 N N . ILE A 1 97 ? 0.788 2.803 8.629 1.00 81.38 97 ILE A N 1
ATOM 773 C CA . ILE A 1 97 ? 0.078 1.587 8.221 1.00 81.38 97 ILE A CA 1
ATOM 774 C C . ILE A 1 97 ? -0.789 1.892 6.997 1.00 81.38 97 ILE A C 1
ATOM 776 O O . ILE A 1 97 ? -0.666 1.222 5.969 1.00 81.38 97 ILE A O 1
ATOM 780 N N . SER A 1 98 ? -1.584 2.959 7.032 1.00 81.62 98 SER A N 1
ATOM 781 C CA . SER A 1 98 ? -2.494 3.309 5.932 1.00 81.62 98 SER A CA 1
ATOM 782 C C . SER A 1 98 ? -1.782 3.642 4.612 1.00 81.62 98 SER A C 1
ATOM 784 O O . SER A 1 98 ? -2.347 3.433 3.536 1.00 81.62 98 SER A O 1
ATOM 786 N N . TYR A 1 99 ? -0.531 4.109 4.672 1.00 81.50 99 TYR A N 1
ATOM 787 C CA . TYR A 1 99 ? 0.294 4.396 3.492 1.00 81.50 99 TYR A CA 1
ATOM 788 C C . TYR A 1 99 ? 1.163 3.192 3.097 1.00 81.50 99 TYR A C 1
ATOM 790 O O . TYR A 1 99 ? 1.012 2.648 2.003 1.00 81.50 99 TYR A O 1
ATOM 798 N N . SER A 1 100 ? 2.057 2.739 3.980 1.00 83.50 100 SER A N 1
ATOM 799 C CA . SER A 1 100 ? 3.068 1.719 3.671 1.00 83.50 100 SER A CA 1
ATOM 800 C C . SER A 1 100 ? 2.483 0.309 3.568 1.00 83.50 100 SER A C 1
ATOM 802 O O . SER A 1 100 ? 2.811 -0.410 2.618 1.00 83.50 100 SER A O 1
ATOM 804 N N . LYS A 1 101 ? 1.572 -0.084 4.473 1.00 87.44 101 LYS A N 1
ATOM 805 C CA . LYS A 1 101 ? 0.888 -1.390 4.395 1.00 87.44 101 LYS A CA 1
ATOM 806 C C . LYS A 1 101 ? -0.080 -1.417 3.220 1.00 87.44 101 LYS A C 1
ATOM 808 O O . LYS A 1 101 ? -0.106 -2.391 2.472 1.00 87.44 101 LYS A O 1
ATOM 813 N N . GLY A 1 102 ? -0.798 -0.315 2.993 1.00 86.81 102 GLY A N 1
ATOM 814 C CA . GLY A 1 102 ? -1.679 -0.145 1.833 1.00 86.81 102 GLY A CA 1
ATOM 815 C C . GLY A 1 102 ? -0.947 -0.287 0.501 1.00 86.81 102 GLY A C 1
ATOM 816 O O . GLY A 1 102 ? -1.355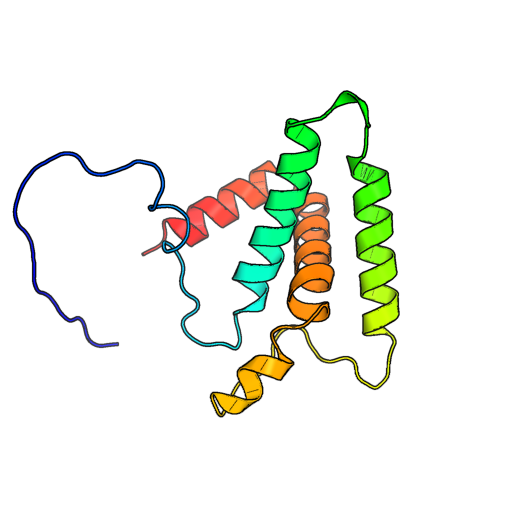 -1.085 -0.343 1.00 86.81 102 GLY A O 1
ATOM 817 N N . ALA A 1 103 ? 0.175 0.413 0.327 1.00 87.31 103 ALA A N 1
ATOM 818 C CA . ALA A 1 103 ? 0.991 0.298 -0.879 1.00 87.31 103 ALA A CA 1
ATOM 819 C C . ALA A 1 103 ? 1.585 -1.112 -1.053 1.00 87.31 103 ALA A C 1
ATOM 821 O O . ALA A 1 103 ? 1.597 -1.639 -2.168 1.00 87.31 103 ALA A O 1
ATOM 822 N N . SER A 1 104 ? 2.013 -1.750 0.043 1.00 88.31 104 SER A N 1
ATOM 823 C CA . SER A 1 104 ? 2.526 -3.128 0.030 1.00 88.31 104 SER A CA 1
ATOM 824 C C . SER A 1 104 ? 1.469 -4.129 -0.445 1.00 88.31 104 SER A C 1
ATOM 826 O O . SER A 1 104 ? 1.750 -4.966 -1.304 1.00 88.31 104 SER A O 1
ATOM 828 N N . LEU A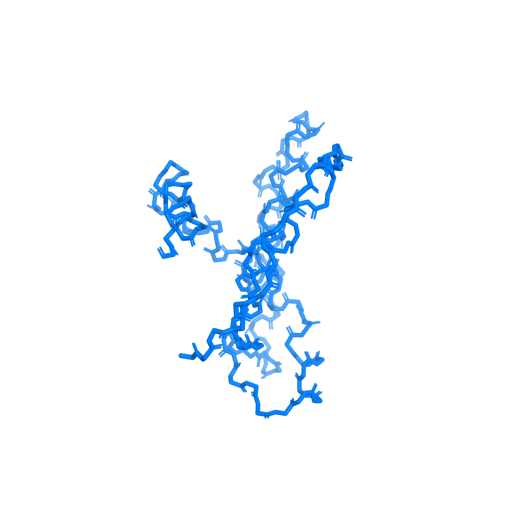 1 105 ? 0.228 -4.004 0.038 1.00 88.88 105 LEU A N 1
ATOM 829 C CA . LEU A 1 105 ? -0.894 -4.835 -0.407 1.00 88.88 105 LEU A CA 1
ATOM 830 C C . LEU A 1 105 ? -1.235 -4.601 -1.881 1.00 88.88 105 LEU A C 1
ATOM 832 O O . LEU A 1 105 ? -1.471 -5.560 -2.613 1.00 88.88 105 LEU A O 1
ATOM 836 N N . ILE A 1 106 ? -1.226 -3.349 -2.345 1.00 88.12 106 ILE A N 1
ATOM 837 C CA . ILE A 1 106 ? -1.490 -3.030 -3.755 1.00 88.12 106 ILE A CA 1
ATOM 838 C C . ILE A 1 106 ? -0.407 -3.613 -4.662 1.00 88.12 106 ILE A C 1
ATOM 840 O O . ILE A 1 106 ? -0.736 -4.186 -5.698 1.00 88.12 106 ILE A O 1
ATOM 844 N N . ARG A 1 107 ? 0.868 -3.562 -4.266 1.00 86.62 107 ARG A N 1
ATOM 845 C CA . ARG A 1 107 ? 1.946 -4.218 -5.018 1.00 86.62 107 ARG A CA 1
ATOM 846 C C . ARG A 1 107 ? 1.821 -5.740 -5.002 1.00 86.62 107 ARG A C 1
ATOM 848 O O . ARG A 1 107 ? 2.078 -6.371 -6.023 1.00 86.62 107 ARG A O 1
ATOM 855 N N . MET A 1 108 ? 1.410 -6.334 -3.884 1.00 88.12 108 MET A N 1
ATOM 856 C CA . MET A 1 108 ? 1.127 -7.769 -3.823 1.00 88.12 108 MET A CA 1
ATOM 857 C C . MET A 1 108 ? 0.006 -8.143 -4.803 1.00 88.12 108 MET A C 1
ATOM 859 O O . MET A 1 108 ? 0.156 -9.097 -5.562 1.00 88.12 108 MET A O 1
ATOM 863 N N . MET A 1 109 ? -1.073 -7.355 -4.851 1.00 88.56 109 MET A N 1
ATOM 864 C CA . MET A 1 109 ? -2.154 -7.525 -5.828 1.00 88.56 109 MET A CA 1
ATOM 865 C C . MET A 1 109 ? -1.674 -7.321 -7.269 1.00 88.56 109 MET A C 1
ATOM 867 O O . MET A 1 109 ? -2.090 -8.065 -8.151 1.00 88.56 109 MET A O 1
ATOM 871 N N . ASP A 1 110 ? -0.779 -6.364 -7.513 1.00 87.88 110 ASP A N 1
ATOM 872 C CA . ASP A 1 110 ? -0.160 -6.136 -8.821 1.00 87.88 110 ASP A CA 1
ATOM 873 C C . ASP A 1 110 ? 0.663 -7.342 -9.297 1.00 87.88 110 ASP A C 1
ATOM 875 O O . ASP A 1 110 ? 0.535 -7.763 -10.445 1.00 87.88 110 ASP A O 1
ATOM 879 N N . SER A 1 111 ? 1.460 -7.941 -8.406 1.00 87.00 111 SER A N 1
ATOM 880 C CA . SER A 1 111 ? 2.192 -9.184 -8.686 1.00 87.00 111 SER A CA 1
ATOM 881 C C . SER A 1 111 ? 1.255 -10.371 -8.902 1.00 87.00 111 SER A C 1
ATOM 883 O O . SER A 1 111 ? 1.493 -11.183 -9.790 1.00 87.00 111 SER A O 1
ATOM 885 N N . PHE A 1 112 ? 0.204 -10.487 -8.088 1.00 90.75 112 PHE A N 1
ATOM 886 C CA . PHE A 1 112 ? -0.701 -11.635 -8.095 1.00 90.75 112 PHE A CA 1
ATOM 887 C 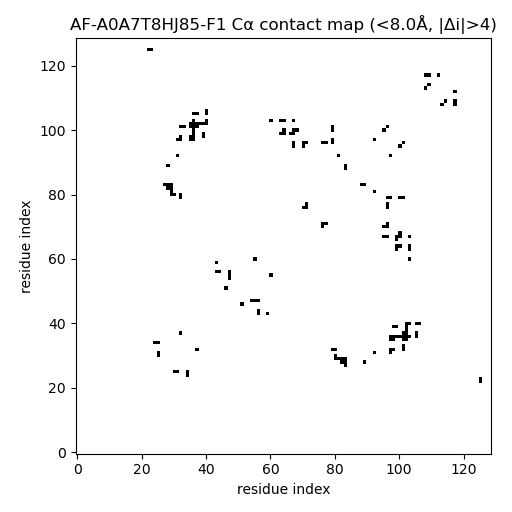C . PHE A 1 112 ? -1.649 -11.636 -9.301 1.00 90.75 112 PHE A C 1
ATOM 889 O O . PHE A 1 112 ? -1.811 -12.654 -9.966 1.00 90.75 112 PHE A O 1
ATOM 896 N N . LEU A 1 113 ? -2.276 -10.495 -9.598 1.00 90.75 113 LEU A N 1
ATOM 897 C CA . LEU A 1 113 ? -3.255 -10.358 -10.681 1.00 90.75 113 LEU A CA 1
ATOM 898 C C . LEU A 1 113 ? -2.616 -10.031 -12.029 1.00 90.75 113 LEU A C 1
ATOM 900 O O . LEU A 1 113 ? -3.283 -10.178 -13.055 1.00 90.75 113 LEU A O 1
ATOM 904 N N . THR A 1 114 ? -1.352 -9.599 -12.027 1.00 89.12 114 THR A N 1
ATOM 905 C CA . THR A 1 114 ? -0.643 -8.909 -13.114 1.00 89.12 114 THR A CA 1
ATOM 906 C C . THR A 1 114 ? -1.112 -7.469 -13.342 1.00 89.12 114 THR A C 1
ATOM 908 O O . THR A 1 114 ? -2.277 -7.106 -13.131 1.00 89.12 114 THR A O 1
ATOM 911 N N . ARG A 1 115 ? -0.185 -6.639 -13.835 1.00 84.62 115 ARG A N 1
ATOM 912 C CA . ARG A 1 115 ? -0.378 -5.197 -14.038 1.00 84.62 115 ARG A CA 1
ATOM 913 C C . ARG A 1 115 ? -1.564 -4.859 -14.936 1.00 84.62 115 ARG A C 1
ATOM 915 O O . ARG A 1 115 ? -2.249 -3.867 -14.688 1.00 84.62 115 ARG A O 1
ATOM 922 N N . ASP A 1 116 ? -1.822 -5.658 -15.964 1.00 88.25 116 ASP A N 1
ATOM 923 C CA . ASP A 1 116 ? -2.897 -5.384 -16.921 1.00 88.25 116 ASP A CA 1
ATOM 924 C C . ASP A 1 116 ? -4.278 -5.640 -16.318 1.00 88.25 116 ASP A C 1
ATOM 926 O O . ASP A 1 116 ? -5.186 -4.816 -16.469 1.00 88.25 116 ASP A O 1
ATOM 930 N N . THR A 1 117 ? -4.423 -6.725 -15.556 1.00 90.19 117 THR A N 1
ATOM 931 C CA . THR A 1 117 ? -5.649 -7.014 -14.806 1.00 90.19 117 THR A CA 1
ATOM 932 C C . THR A 1 117 ? -5.898 -5.950 -13.747 1.00 90.19 117 THR A C 1
ATOM 934 O O . THR A 1 117 ? -7.016 -5.443 -13.653 1.00 90.19 117 THR A O 1
ATOM 937 N N . LEU A 1 118 ? -4.864 -5.548 -12.998 1.00 86.44 118 LEU A N 1
ATOM 938 C CA . LEU A 1 118 ? -4.991 -4.499 -11.988 1.00 86.44 118 LEU A CA 1
ATOM 939 C C . LEU A 1 118 ? -5.401 -3.163 -12.622 1.00 86.44 118 LEU A C 1
ATOM 941 O O . LEU A 1 118 ? -6.345 -2.525 -12.159 1.00 86.44 118 LEU A O 1
ATOM 945 N N . LYS A 1 119 ? -4.762 -2.758 -13.727 1.00 85.44 119 LYS A N 1
ATOM 946 C CA . LYS A 1 119 ? -5.137 -1.552 -14.485 1.00 85.44 119 LYS A CA 1
ATOM 947 C C . LYS A 1 119 ? -6.577 -1.613 -14.987 1.00 85.44 119 LYS A C 1
ATOM 949 O O . LYS A 1 119 ? -7.279 -0.607 -14.920 1.00 85.44 119 LYS A O 1
ATOM 954 N N . LYS A 1 120 ? -7.028 -2.768 -15.484 1.00 87.75 120 LYS A N 1
ATOM 955 C CA . LYS A 1 120 ? -8.414 -2.963 -15.930 1.00 87.75 120 LYS A CA 1
ATOM 956 C C . LYS A 1 120 ? -9.393 -2.870 -14.759 1.00 87.75 120 LYS A C 1
ATOM 958 O O . LYS A 1 120 ? -10.401 -2.186 -14.887 1.00 87.75 120 LYS A O 1
ATOM 963 N N . GLY A 1 121 ? -9.072 -3.484 -13.622 1.00 85.19 121 GLY A N 1
ATOM 964 C CA . GLY A 1 121 ? -9.858 -3.394 -12.391 1.00 85.19 121 GLY A CA 1
ATOM 965 C C . GLY A 1 121 ? -9.968 -1.961 -11.874 1.00 85.19 121 GLY A C 1
ATOM 966 O O . GLY A 1 121 ? -11.067 -1.499 -11.595 1.00 85.19 121 GLY A O 1
ATOM 967 N N . LEU A 1 122 ? -8.857 -1.220 -11.846 1.00 83.56 122 LEU A N 1
ATOM 968 C CA . LEU A 1 122 ? -8.838 0.200 -11.483 1.00 83.56 122 LEU A CA 1
ATOM 969 C C . LEU A 1 122 ? -9.634 1.047 -12.468 1.00 83.56 122 LEU A C 1
ATOM 971 O O . LEU A 1 122 ? -10.409 1.899 -12.054 1.00 83.56 122 LEU A O 1
ATOM 975 N N . LYS A 1 123 ? -9.480 0.811 -13.775 1.00 82.81 123 LYS A N 1
ATOM 976 C CA . LYS A 1 123 ? -10.271 1.508 -14.790 1.00 82.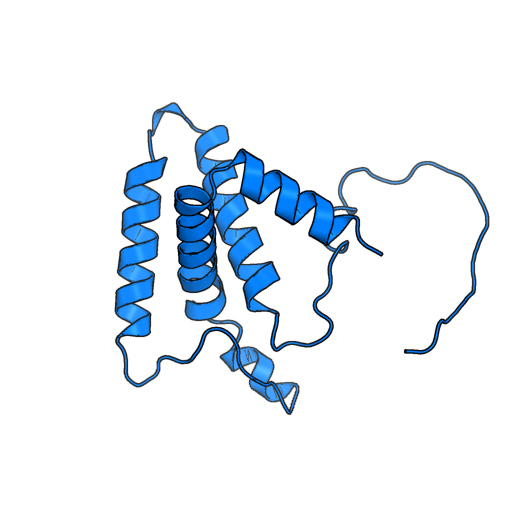81 123 LYS A CA 1
ATOM 977 C C . LYS A 1 123 ? -11.757 1.282 -14.542 1.00 82.81 123 LYS A C 1
ATOM 979 O O . LYS A 1 123 ? -12.475 2.266 -14.459 1.00 82.81 123 LYS A O 1
ATOM 984 N N . ASN A 1 124 ? -12.176 0.031 -14.350 1.00 85.06 124 ASN A N 1
ATOM 985 C CA . ASN A 1 124 ? -13.560 -0.306 -14.034 1.00 85.06 124 ASN A CA 1
ATOM 986 C C . ASN A 1 124 ? -14.015 0.381 -12.741 1.00 85.06 124 ASN A C 1
ATOM 988 O O . ASN A 1 124 ? -15.040 1.038 -12.753 1.00 85.06 124 ASN A O 1
ATOM 992 N N . TYR A 1 125 ? -13.222 0.335 -11.670 1.00 79.88 125 TYR A N 1
ATOM 993 C CA . TYR A 1 125 ? -13.527 1.001 -10.399 1.00 79.88 125 TYR A CA 1
ATOM 994 C C . TYR A 1 125 ? -13.697 2.525 -10.535 1.00 79.88 125 TYR A C 1
ATOM 996 O O . TYR A 1 125 ? -14.538 3.122 -9.872 1.00 79.88 125 TYR A O 1
ATOM 1004 N N . LEU A 1 126 ? -12.916 3.165 -11.411 1.00 75.62 126 LEU A N 1
ATOM 1005 C CA . LEU A 1 126 ? -13.003 4.602 -11.681 1.00 75.62 126 LEU A CA 1
ATOM 1006 C C . LEU A 1 126 ? -14.137 4.969 -12.656 1.00 75.62 126 LEU A C 1
ATOM 1008 O O . LEU A 1 126 ? -14.568 6.124 -12.667 1.00 75.62 126 LEU A O 1
ATOM 1012 N N . THR A 1 127 ? -14.574 4.039 -13.513 1.00 76.38 127 THR A N 1
ATOM 1013 C CA . THR A 1 127 ? -15.585 4.285 -14.558 1.00 76.38 127 THR A CA 1
ATOM 1014 C C . THR A 1 127 ? -16.974 3.752 -14.234 1.00 76.38 127 THR A C 1
ATOM 1016 O O . THR A 1 127 ? -17.930 4.291 -14.787 1.00 76.38 127 THR A O 1
ATOM 1019 N N . ASP A 1 128 ? -17.101 2.734 -13.380 1.00 59.91 128 ASP A N 1
ATOM 1020 C CA . ASP A 1 128 ? -18.392 2.225 -12.914 1.00 59.91 128 ASP A CA 1
ATOM 1021 C C . ASP A 1 128 ? -19.039 3.279 -12.013 1.00 59.91 128 ASP A C 1
ATOM 1023 O O . ASP A 1 128 ? -18.697 3.461 -10.841 1.00 59.91 128 ASP A O 1
ATOM 1027 N N . LYS A 1 129 ? -19.977 4.002 -12.620 1.00 46.62 129 LYS A N 1
ATOM 1028 C CA . LYS A 1 129 ? -21.022 4.784 -11.971 1.00 46.62 129 LYS A CA 1
ATOM 1029 C C . LYS A 1 129 ? -22.372 4.272 -12.430 1.00 46.62 129 LYS A C 1
ATOM 1031 O O . LYS A 1 129 ? -22.556 4.178 -13.664 1.00 46.62 129 LYS A O 1
#

pLDDT: mean 73.7, std 18.64, range [23.94, 92.31]

Foldseek 3Di:
DDDDDDDDDDDDDDDPPPPPLPLDDPPDLLCVLLSQLVVLLVVLVVVCVVCVVVVCNVVVLVVLVVVLVVQCPDPLHDDLGDDDPDPVCSVVNVDSNSHSVSNNVLVVCCVVCPVVSSVVVVVCVSPVD

Organism: Caligus rogercresseyi (NCBI:txid217165)

Mean predicted aligned error: 11.5 Å

Radius of gyration: 17.7 Å; Cα contacts (8 Å, |Δi|>4): 91; chains: 1; bounding box: 49×39×41 Å

Solvent-accessible surface area (backbone atoms only — not comparable to full-atom values): 7881 Å² total; per-residue (Å²): 134,89,82,85,89,82,84,90,81,81,86,80,93,79,71,93,83,68,69,78,83,69,78,75,71,62,95,47,75,34,48,44,24,60,60,42,3,48,50,48,42,50,49,55,54,46,52,40,72,74,49,58,88,70,64,45,66,62,60,53,46,53,50,43,41,51,51,29,52,59,51,60,70,40,91,89,41,77,70,71,68,46,89,68,90,51,84,82,54,50,69,72,63,71,40,66,57,21,30,38,41,32,19,42,52,52,51,50,46,31,70,72,60,32,63,68,51,43,51,51,50,50,49,45,66,75,64,71,122

InterPro domains:
  IPR014782 Peptidase M1, membrane alanine aminopeptidase [PF01433] (22-128)
  IPR027268 Peptidase M4/M1, CTD superfamily [G3DSA:1.10.390.10] (20-129)
  IPR050344 Peptidase M1 family aminopeptidases [PTHR11533] (22-127)

Sequence (129 aa):
MTINNNKRKNGGKLNLGERRSNLVTPKWWTDLWVNKGFASFVEYLGVENAVPEFHLQDSLFIWICNMSLGIDALESSHPISIPVGHPSEINEIFDKISYSKGASLIRMMDSFLTRDTLKKGLKNYLTDK

Secondary structure (DSSP, 8-state):
---------------TTSSSTTS---SSGGGHHHHHHHHHHHHHHHHHHH-GGG-HHHHHHHHHHHHHHHHHTSTT---SS----SGGGHHHHSSHIIIIIHHHHHHHHHHHH-HHHHHHHHHHHHH--